Protein AF-A0A6L8E454-F1 (afdb_monomer_lite)

Secondary structure (DSSP, 8-state):
--EEEEEE-GGGS-STHHIIIIITSGGGT-EEEEETT-BTTEEEEEETTTTEEEEEETTEEEEEE-SSHHHHHHHHHHHHHHHHHHS-EEEEE-SSHHHHHHHHHHT-GGGB-GGGGSPPTT--------------PPPPPPPPPP-

Foldseek 3Di:
DKDKDKDQQAPVQQFCVCLPVHCQDLVVQKWWFDAQPDDRQWTWIARLVQLWIWIGHRRMIMIMGDPALVVSLVVLVVVQVVRVVPGGGQATGRVDPVSQVSCVVSVNNVRHHPCVPPDPPPPDDDPPPPPDDDDDDDDDDDDDDDD

Radius of gyration: 24.17 Å; chains: 1; bounding box: 68×52×68 Å

pLDDT: mean 84.99, std 19.77, range [36.75, 98.69]

Structure (mmCIF, N/CA/C/O backbone):
data_AF-A0A6L8E454-F1
#
_entry.id   AF-A0A6L8E454-F1
#
loop_
_atom_site.group_PDB
_atom_site.id
_atom_site.type_symbol
_atom_site.label_atom_id
_atom_site.label_alt_id
_atom_site.label_comp_id
_atom_site.label_asym_id
_atom_site.label_entity_id
_atom_site.label_seq_id
_atom_site.pdbx_PDB_ins_code
_atom_site.Cartn_x
_atom_site.Cartn_y
_atom_site.Cartn_z
_atom_site.occupancy
_atom_site.B_iso_or_equiv
_atom_site.auth_seq_id
_atom_site.auth_comp_id
_atom_site.auth_asym_id
_atom_site.auth_atom_id
_atom_site.pdbx_PDB_model_num
ATOM 1 N N . MET A 1 1 ? -8.357 -11.745 11.560 1.00 85.12 1 MET A N 1
ATOM 2 C CA . MET A 1 1 ? -7.469 -12.857 11.154 1.00 85.12 1 MET A CA 1
ATOM 3 C C . MET A 1 1 ? -6.822 -12.437 9.856 1.00 85.12 1 MET A C 1
ATOM 5 O O . MET A 1 1 ? -7.516 -12.256 8.870 1.00 85.12 1 MET A O 1
ATOM 9 N N . ILE A 1 2 ? -5.500 -12.302 9.840 1.00 92.56 2 ILE A N 1
ATOM 10 C CA . ILE A 1 2 ? -4.782 -11.963 8.611 1.00 92.56 2 ILE A CA 1
ATOM 11 C C . ILE A 1 2 ? -4.654 -13.213 7.739 1.00 92.56 2 ILE A C 1
ATOM 13 O O . ILE A 1 2 ? -4.217 -14.267 8.213 1.00 92.56 2 ILE A O 1
ATOM 17 N N . LYS A 1 3 ? -5.017 -13.092 6.462 1.00 96.94 3 LYS A N 1
ATOM 18 C CA . LYS A 1 3 ? -4.839 -14.141 5.457 1.00 96.94 3 LYS A CA 1
ATOM 19 C C . LYS A 1 3 ? -3.782 -13.713 4.450 1.00 96.94 3 LYS A C 1
ATOM 21 O O . LYS A 1 3 ? -3.866 -12.634 3.876 1.00 96.94 3 LYS A O 1
ATOM 26 N N . THR A 1 4 ? -2.831 -14.603 4.181 1.00 97.56 4 THR A N 1
ATOM 27 C CA . THR A 1 4 ? -1.773 -14.369 3.194 1.00 97.56 4 THR A CA 1
ATOM 28 C C . THR A 1 4 ? -1.847 -15.412 2.094 1.00 97.56 4 THR A C 1
ATOM 30 O O . THR A 1 4 ? -1.799 -16.614 2.356 1.00 97.56 4 THR A O 1
ATOM 33 N N . THR A 1 5 ? -1.922 -14.949 0.852 1.00 97.31 5 THR A N 1
ATOM 34 C CA . THR A 1 5 ? -1.871 -15.785 -0.347 1.00 97.31 5 THR A CA 1
ATOM 35 C C . THR A 1 5 ? -0.608 -15.449 -1.123 1.00 97.31 5 THR A C 1
ATOM 37 O O . THR A 1 5 ? -0.353 -14.283 -1.412 1.00 97.31 5 THR A O 1
ATOM 40 N N . ARG A 1 6 ? 0.183 -16.462 -1.484 1.00 95.69 6 ARG A N 1
ATOM 41 C CA . ARG A 1 6 ? 1.389 -16.292 -2.299 1.00 95.69 6 ARG A CA 1
ATOM 42 C C . ARG A 1 6 ? 1.314 -17.161 -3.540 1.00 95.69 6 ARG A C 1
ATOM 44 O O . ARG A 1 6 ? 0.992 -18.342 -3.455 1.00 95.69 6 ARG A O 1
ATOM 51 N N . GLU A 1 7 ? 1.652 -16.574 -4.675 1.00 93.38 7 GLU A N 1
ATOM 52 C CA . GLU A 1 7 ? 1.610 -17.226 -5.975 1.00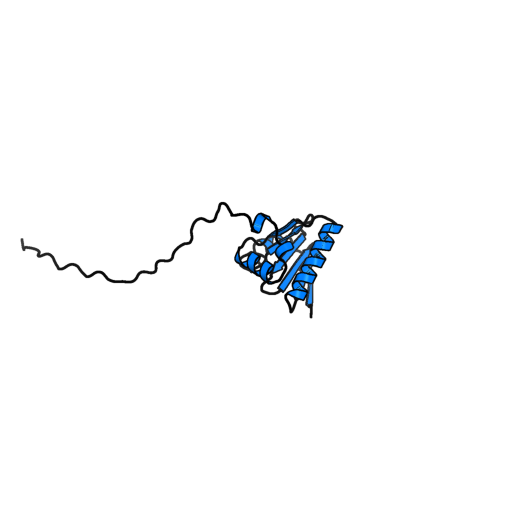 93.38 7 GLU A CA 1
ATOM 53 C C . GLU A 1 7 ? 2.839 -16.830 -6.794 1.00 93.38 7 GLU A C 1
ATOM 55 O O . GLU A 1 7 ? 3.223 -15.661 -6.831 1.00 93.38 7 GLU A O 1
ATOM 60 N N . PHE A 1 8 ? 3.455 -17.799 -7.469 1.00 90.00 8 PHE A N 1
ATOM 61 C CA . PHE A 1 8 ? 4.434 -17.512 -8.511 1.00 90.00 8 PHE A CA 1
ATOM 62 C C . PHE A 1 8 ? 3.705 -17.449 -9.851 1.00 90.00 8 PHE A C 1
ATOM 64 O O . PHE A 1 8 ? 3.233 -18.464 -10.360 1.00 90.00 8 PHE A O 1
ATOM 71 N N . ILE A 1 9 ? 3.601 -16.247 -10.405 1.00 84.69 9 ILE A N 1
ATOM 72 C CA . ILE A 1 9 ? 2.900 -15.980 -11.666 1.00 84.69 9 ILE A CA 1
ATOM 73 C C . ILE A 1 9 ? 3.845 -16.053 -12.878 1.00 84.69 9 ILE A C 1
ATOM 75 O O . ILE A 1 9 ? 3.387 -16.078 -14.024 1.00 84.69 9 ILE A O 1
ATOM 79 N N . GLY A 1 10 ? 5.156 -16.167 -12.627 1.00 70.69 10 GLY A N 1
ATOM 80 C CA . GLY A 1 10 ? 6.196 -16.315 -13.643 1.00 70.69 10 GLY A CA 1
ATOM 81 C C . GLY A 1 10 ? 6.258 -15.130 -14.608 1.00 70.69 10 GLY A C 1
ATOM 82 O O . GLY A 1 10 ? 5.705 -14.066 -14.352 1.00 70.69 10 GLY A O 1
ATOM 83 N N . HIS A 1 11 ? 6.883 -15.330 -15.769 1.00 61.28 11 HIS A N 1
ATOM 84 C CA . HIS A 1 11 ? 7.049 -14.293 -16.801 1.00 61.28 11 HIS A CA 1
ATOM 85 C C . HIS A 1 11 ? 5.738 -13.807 -17.457 1.00 61.28 11 HIS A C 1
ATOM 87 O O . HIS A 1 11 ? 5.791 -13.035 -18.407 1.00 61.28 11 HIS A O 1
ATOM 93 N N . LYS A 1 12 ? 4.556 -14.265 -17.010 1.00 60.78 12 LYS A N 1
ATOM 94 C CA . LYS A 1 12 ? 3.265 -13.768 -17.525 1.00 60.78 12 LYS A CA 1
ATOM 95 C C . LYS A 1 12 ? 3.008 -12.314 -17.132 1.00 60.78 12 LYS A C 1
ATOM 97 O O . LYS A 1 12 ? 2.256 -11.629 -17.814 1.00 60.78 12 LYS A O 1
ATOM 102 N N . VAL A 1 13 ? 3.624 -11.878 -16.038 1.00 63.53 13 VAL A N 1
ATOM 103 C CA . VAL A 1 13 ? 3.694 -10.488 -15.607 1.00 63.53 13 VAL A CA 1
ATOM 104 C C . VAL A 1 13 ? 5.158 -10.256 -15.269 1.00 63.53 13 VAL A C 1
ATOM 106 O O . VAL A 1 13 ? 5.601 -10.592 -14.178 1.00 63.53 13 VAL A O 1
ATOM 109 N N . ASP A 1 14 ? 5.937 -9.810 -16.250 1.00 71.56 14 ASP A N 1
ATOM 110 C CA . ASP A 1 14 ? 7.377 -9.569 -16.105 1.00 71.56 14 ASP A CA 1
ATOM 111 C C . ASP A 1 14 ? 7.681 -8.238 -15.404 1.00 71.56 14 ASP A C 1
ATOM 113 O O . ASP A 1 14 ? 8.824 -7.976 -15.028 1.00 71.56 14 ASP A O 1
ATOM 117 N N . ASN A 1 15 ? 6.654 -7.409 -15.201 1.00 87.81 15 ASN A N 1
ATOM 118 C CA . ASN A 1 15 ? 6.818 -6.041 -14.759 1.00 87.81 15 ASN A CA 1
ATOM 119 C C . ASN A 1 15 ? 5.681 -5.566 -13.837 1.00 87.81 15 ASN A C 1
ATOM 121 O O . ASN A 1 15 ? 4.500 -5.783 -14.128 1.00 87.81 15 ASN A O 1
ATOM 125 N N . ARG A 1 16 ? 6.038 -4.836 -12.769 1.00 92.00 16 ARG A N 1
ATOM 126 C CA . ARG A 1 16 ? 5.108 -4.135 -11.866 1.00 92.00 16 ARG A CA 1
ATOM 127 C C . ARG A 1 16 ? 4.097 -3.254 -12.601 1.00 92.00 16 ARG A C 1
ATOM 129 O O . ARG A 1 16 ? 2.987 -3.092 -12.113 1.00 92.00 16 ARG A O 1
ATOM 136 N N . TYR A 1 17 ? 4.430 -2.742 -13.789 1.00 91.19 17 TYR A N 1
ATOM 137 C CA . TYR A 1 17 ? 3.560 -1.834 -14.540 1.00 91.19 17 TYR A CA 1
ATOM 138 C C . TYR A 1 17 ? 2.220 -2.461 -14.942 1.00 91.19 17 TYR A C 1
ATOM 140 O O . TYR A 1 17 ? 1.240 -1.744 -15.125 1.00 91.19 17 TYR A O 1
ATOM 148 N N . ALA A 1 18 ? 2.129 -3.793 -15.018 1.00 90.00 18 ALA A N 1
ATOM 149 C CA . ALA A 1 18 ? 0.843 -4.467 -15.197 1.00 90.00 18 ALA A CA 1
ATOM 150 C C . ALA A 1 18 ? -0.113 -4.263 -14.003 1.00 90.00 18 ALA A C 1
ATOM 152 O O . ALA A 1 18 ? -1.331 -4.342 -14.166 1.00 90.00 18 ALA A O 1
ATOM 153 N N . TYR A 1 19 ? 0.430 -4.010 -12.810 1.00 91.75 19 TYR A N 1
ATOM 154 C CA . TYR A 1 19 ? -0.329 -3.651 -11.617 1.00 91.75 19 TYR A CA 1
ATOM 155 C C . TYR A 1 19 ? -0.612 -2.153 -11.590 1.00 91.75 19 TYR A C 1
ATOM 157 O O . TYR A 1 19 ? -1.783 -1.796 -11.495 1.00 91.75 19 TYR A O 1
ATOM 165 N N . ASP A 1 20 ? 0.412 -1.306 -11.750 1.00 90.25 20 ASP A N 1
ATOM 166 C CA . ASP A 1 20 ? 0.266 0.161 -11.705 1.00 90.25 20 ASP A CA 1
ATOM 167 C C . ASP A 1 20 ? -0.822 0.662 -12.673 1.00 90.25 20 ASP A C 1
ATOM 169 O O . ASP A 1 20 ? -1.682 1.463 -12.310 1.00 90.25 20 ASP A O 1
ATOM 173 N N . PHE A 1 21 ? -0.825 0.142 -13.906 1.00 88.75 21 PHE A N 1
ATOM 174 C CA . PHE A 1 21 ? -1.771 0.536 -14.957 1.00 88.75 21 PHE A CA 1
ATOM 175 C C . PHE A 1 21 ? -2.964 -0.419 -15.101 1.00 88.75 21 PHE A C 1
ATOM 177 O O . PHE A 1 21 ? -3.729 -0.318 -16.060 1.00 88.75 21 PHE A O 1
ATOM 184 N N . GLY A 1 22 ? -3.113 -1.364 -14.171 1.00 89.50 22 GLY A N 1
ATOM 185 C CA . GLY A 1 22 ? -4.143 -2.395 -14.195 1.00 89.50 22 GLY A CA 1
ATOM 186 C C . GLY A 1 22 ? -4.824 -2.538 -12.841 1.00 89.50 22 GLY A C 1
ATOM 187 O O . GLY A 1 22 ? -5.530 -1.632 -12.392 1.00 89.50 22 GLY A O 1
ATOM 188 N N . LEU A 1 23 ? -4.629 -3.703 -12.210 1.00 88.56 23 LEU A N 1
ATOM 189 C CA . LEU A 1 23 ? -5.296 -4.084 -10.958 1.00 88.56 23 LEU A CA 1
ATOM 190 C C . LEU A 1 23 ? -5.089 -3.051 -9.846 1.00 88.56 23 LEU A C 1
ATOM 192 O O . LEU A 1 23 ? -6.046 -2.714 -9.159 1.00 88.56 23 LEU A O 1
ATOM 196 N N . CYS A 1 24 ? -3.859 -2.560 -9.689 1.00 92.81 24 CYS A N 1
ATOM 197 C CA . CYS A 1 24 ? -3.459 -1.662 -8.612 1.00 92.81 24 CYS A CA 1
ATOM 198 C C . CYS A 1 24 ? -3.478 -0.186 -9.033 1.00 92.81 24 CYS A C 1
ATOM 200 O O . CYS A 1 24 ? -2.625 0.595 -8.619 1.00 92.81 24 CYS A O 1
ATOM 202 N N . SER A 1 25 ? -4.458 0.194 -9.850 1.00 91.44 25 SER A N 1
ATOM 203 C CA . SER A 1 25 ? -4.700 1.588 -10.214 1.00 91.44 25 SER A CA 1
ATOM 204 C C . SER A 1 25 ? -5.675 2.264 -9.245 1.00 91.44 25 SER A C 1
ATOM 206 O O . SER A 1 25 ? -6.418 1.605 -8.509 1.00 91.44 25 SER A O 1
ATOM 208 N N . SER A 1 26 ? -5.746 3.595 -9.301 1.00 86.50 26 SER A N 1
ATOM 209 C CA . SER A 1 26 ? -6.708 4.377 -8.515 1.00 86.50 26 SER A CA 1
ATOM 210 C C . SER A 1 26 ? -8.172 4.058 -8.851 1.00 86.50 26 SER A C 1
ATOM 212 O O . SER A 1 26 ? -9.040 4.234 -8.001 1.00 86.50 26 SER A O 1
ATOM 214 N N . GLN A 1 27 ? -8.465 3.535 -10.050 1.00 89.50 27 GLN A N 1
ATOM 215 C CA . GLN A 1 27 ? -9.803 3.033 -10.400 1.00 89.50 27 GLN A CA 1
ATOM 216 C C . GLN A 1 27 ? -10.176 1.767 -9.620 1.00 89.50 27 GLN A C 1
ATOM 218 O O . GLN A 1 27 ? -11.357 1.507 -9.406 1.00 89.50 27 GLN A O 1
ATOM 223 N N . GLY A 1 28 ? -9.176 0.985 -9.208 1.00 91.81 28 GLY A N 1
ATOM 224 C CA . GLY A 1 28 ? -9.335 -0.187 -8.353 1.00 91.81 28 GLY A CA 1
ATOM 225 C C . GLY A 1 28 ? -9.197 0.121 -6.863 1.00 91.81 28 GLY A C 1
ATOM 226 O O . GLY A 1 28 ? -9.077 -0.816 -6.080 1.00 91.81 28 GLY A O 1
ATOM 227 N N . ASP A 1 29 ? -9.181 1.397 -6.467 1.00 95.94 29 ASP A N 1
ATOM 228 C CA . ASP A 1 29 ? -8.998 1.842 -5.081 1.00 95.94 29 ASP A CA 1
ATOM 229 C C . ASP A 1 29 ? -7.644 1.469 -4.448 1.00 95.94 29 ASP A C 1
ATOM 231 O O . ASP A 1 29 ? -7.505 1.420 -3.223 1.00 95.94 29 ASP A O 1
ATOM 235 N N . TRP A 1 30 ? -6.627 1.241 -5.279 1.00 97.81 30 TRP A N 1
ATOM 236 C CA . TRP A 1 30 ? -5.265 0.971 -4.828 1.00 97.81 30 TRP A CA 1
ATOM 237 C C . TRP A 1 30 ? -4.416 2.239 -4.814 1.00 97.81 30 TRP A C 1
ATOM 239 O O . TRP A 1 30 ? -4.533 3.105 -5.682 1.00 97.81 30 TRP A O 1
ATOM 249 N N . ALA A 1 31 ? -3.528 2.298 -3.830 1.00 97.69 31 ALA A N 1
ATOM 250 C CA . ALA A 1 31 ? -2.473 3.286 -3.699 1.00 97.69 31 ALA A CA 1
ATOM 251 C C . ALA A 1 31 ? -1.115 2.589 -3.731 1.00 97.69 31 ALA A C 1
ATOM 253 O O . ALA A 1 31 ? -0.965 1.506 -3.159 1.00 97.69 31 ALA A O 1
ATOM 254 N N . GLN A 1 32 ? -0.125 3.206 -4.364 1.00 97.44 32 GLN A N 1
ATOM 255 C CA . GLN A 1 32 ? 1.243 2.699 -4.348 1.00 97.44 32 GLN A CA 1
ATOM 256 C C . GLN A 1 32 ? 1.896 3.013 -3.004 1.00 97.44 32 GLN A C 1
ATOM 258 O O . GLN A 1 32 ? 1.781 4.120 -2.488 1.00 97.44 32 GLN A O 1
ATOM 263 N N . MET A 1 33 ? 2.598 2.039 -2.436 1.00 98.06 33 MET A N 1
ATOM 264 C CA . MET A 1 33 ? 3.511 2.272 -1.321 1.00 98.06 33 MET A CA 1
ATOM 265 C C . MET A 1 33 ? 4.886 2.552 -1.925 1.00 98.06 33 MET A C 1
ATOM 267 O O . MET A 1 33 ? 5.552 1.621 -2.371 1.00 98.06 33 MET A O 1
ATOM 271 N N . ASP A 1 34 ? 5.262 3.826 -2.015 1.00 96.19 34 ASP A N 1
ATOM 272 C CA . ASP A 1 34 ? 6.479 4.267 -2.698 1.00 96.19 34 ASP A CA 1
ATOM 273 C C . ASP A 1 34 ? 7.704 4.058 -1.800 1.00 96.19 34 ASP A C 1
ATOM 275 O O . ASP A 1 34 ? 7.765 4.526 -0.652 1.00 96.19 34 ASP A O 1
ATOM 279 N N . THR A 1 35 ? 8.685 3.331 -2.335 1.00 96.44 35 THR A N 1
ATOM 280 C CA . THR A 1 35 ? 9.902 2.935 -1.629 1.00 96.44 35 THR A CA 1
ATOM 281 C C . THR A 1 35 ? 11.169 3.219 -2.438 1.00 96.44 35 THR A C 1
ATOM 283 O O . THR A 1 35 ? 11.138 3.596 -3.614 1.00 96.44 35 THR A O 1
ATOM 286 N N . GLY A 1 36 ? 12.329 3.012 -1.816 1.00 95.69 36 GLY A N 1
ATOM 287 C CA . GLY A 1 36 ? 13.629 3.054 -2.489 1.00 95.69 36 GLY A CA 1
ATOM 288 C C . GLY A 1 36 ? 13.887 1.881 -3.448 1.00 95.69 36 GLY A C 1
ATOM 289 O O . GLY A 1 36 ? 14.850 1.928 -4.210 1.00 95.69 36 GLY A O 1
ATOM 290 N N . GLN A 1 37 ? 13.058 0.831 -3.422 1.00 93.38 37 GLN A N 1
ATOM 291 C CA . GLN A 1 37 ? 13.200 -0.374 -4.260 1.00 93.38 37 GLN A CA 1
ATOM 292 C C . GLN A 1 37 ? 12.294 -0.367 -5.492 1.00 93.38 37 GLN A C 1
ATOM 294 O O . GLN A 1 37 ? 12.306 -1.314 -6.278 1.00 93.38 37 GLN A O 1
ATOM 299 N N . ASP A 1 38 ? 11.508 0.690 -5.667 1.00 90.25 38 ASP A N 1
ATOM 300 C CA . ASP A 1 38 ? 10.578 0.851 -6.771 1.00 90.25 38 ASP A CA 1
ATOM 301 C C . ASP A 1 38 ? 11.272 0.704 -8.130 1.00 90.25 38 ASP A C 1
ATOM 303 O O . ASP A 1 38 ? 11.995 1.581 -8.604 1.00 90.25 38 ASP A O 1
ATOM 307 N N . ALA A 1 39 ? 11.027 -0.433 -8.779 1.00 92.50 39 ALA A N 1
ATOM 308 C CA . ALA A 1 39 ? 11.662 -0.808 -10.034 1.00 92.50 39 ALA A CA 1
ATOM 309 C C . ALA A 1 39 ? 10.744 -1.723 -10.842 1.00 92.50 39 ALA A C 1
ATOM 311 O O . ALA A 1 39 ? 9.791 -2.279 -10.312 1.00 92.50 39 ALA A O 1
ATOM 312 N N . SER A 1 40 ? 11.035 -1.947 -12.126 1.00 92.94 40 SER A N 1
ATOM 313 C CA . SER A 1 40 ? 10.201 -2.815 -12.977 1.00 92.94 40 SER A CA 1
ATOM 314 C C . SER A 1 40 ? 9.930 -4.201 -12.363 1.00 92.94 40 SER A C 1
ATOM 316 O O . SER A 1 40 ? 8.877 -4.788 -12.584 1.00 92.94 40 SER A O 1
ATOM 318 N N . TRP A 1 41 ? 10.855 -4.717 -11.558 1.00 91.88 41 TRP A N 1
ATOM 319 C CA . TRP A 1 41 ? 10.785 -6.035 -10.930 1.00 91.88 41 TRP A CA 1
ATOM 320 C C . TRP A 1 41 ? 10.187 -6.040 -9.512 1.00 91.88 41 TRP A C 1
ATOM 322 O O . TRP A 1 41 ? 9.986 -7.126 -8.971 1.00 91.88 41 TRP A O 1
ATOM 332 N N . PHE A 1 42 ? 9.866 -4.884 -8.920 1.00 94.94 42 PHE A N 1
ATOM 333 C CA . PHE A 1 42 ? 9.326 -4.790 -7.560 1.00 94.94 42 PHE A CA 1
ATOM 334 C C . PHE A 1 42 ? 8.336 -3.640 -7.390 1.00 94.94 42 PHE A C 1
ATOM 336 O O . PHE A 1 42 ? 8.623 -2.499 -7.747 1.00 94.94 42 PHE A O 1
ATOM 343 N N . GLY A 1 43 ? 7.189 -3.933 -6.782 1.00 95.75 43 GLY A N 1
ATOM 344 C CA . GLY A 1 43 ? 6.219 -2.916 -6.395 1.00 95.75 43 GLY A CA 1
ATOM 345 C C . GLY A 1 43 ? 5.322 -3.387 -5.260 1.00 95.75 43 GLY A C 1
ATOM 346 O O . GLY A 1 43 ? 5.133 -4.591 -5.046 1.00 95.75 43 GLY A O 1
ATOM 347 N N . GLN A 1 44 ? 4.776 -2.426 -4.523 1.00 97.69 44 GLN A N 1
ATOM 348 C CA . GLN A 1 44 ? 3.840 -2.690 -3.445 1.00 97.69 44 GLN A CA 1
ATOM 349 C C . GLN A 1 44 ? 2.691 -1.688 -3.460 1.00 97.69 44 GLN A C 1
ATOM 351 O O . GLN A 1 44 ? 2.881 -0.504 -3.728 1.00 97.69 44 GLN A O 1
ATOM 356 N N . TRP A 1 45 ? 1.495 -2.172 -3.146 1.00 98.50 45 TRP A N 1
ATOM 357 C CA . TRP A 1 45 ? 0.274 -1.379 -3.168 1.00 98.50 45 TRP A CA 1
ATOM 358 C C . TRP A 1 45 ? -0.621 -1.755 -1.998 1.00 98.50 45 TRP A C 1
ATOM 360 O O . TRP A 1 45 ? -0.596 -2.888 -1.514 1.00 98.50 45 TRP A O 1
ATOM 370 N N . ALA A 1 46 ? -1.450 -0.812 -1.579 1.00 98.56 46 ALA A N 1
ATOM 371 C CA . ALA A 1 46 ? -2.418 -0.997 -0.517 1.00 98.56 46 ALA A CA 1
ATOM 372 C C . ALA A 1 46 ? -3.798 -0.501 -0.960 1.00 98.56 46 ALA A C 1
ATOM 374 O O . ALA A 1 46 ? -3.928 0.580 -1.533 1.00 98.56 46 ALA A O 1
ATOM 375 N N . ASN A 1 47 ? -4.831 -1.289 -0.674 1.00 98.44 47 ASN A N 1
ATOM 376 C CA . ASN A 1 47 ? -6.228 -0.932 -0.878 1.00 98.44 47 ASN A CA 1
ATOM 377 C C . ASN A 1 47 ? -6.897 -0.764 0.494 1.00 98.44 47 ASN A C 1
ATOM 379 O O . ASN A 1 47 ? -7.110 -1.758 1.196 1.00 98.44 47 ASN A O 1
ATOM 383 N N . PRO A 1 48 ? -7.243 0.467 0.906 1.00 98.31 48 PRO A N 1
ATOM 384 C CA . PRO A 1 48 ? -7.772 0.715 2.241 1.00 98.31 48 PRO A CA 1
ATOM 385 C C . PRO A 1 48 ? -9.281 0.425 2.349 1.00 98.31 48 PRO A C 1
ATOM 387 O O . PRO A 1 48 ? -9.821 0.376 3.454 1.00 98.31 48 PRO A O 1
ATOM 390 N N . PHE A 1 49 ? -9.986 0.220 1.231 1.00 98.12 49 PHE A N 1
ATOM 391 C CA . PHE A 1 49 ? -11.401 -0.166 1.232 1.00 98.12 49 PHE A CA 1
ATOM 392 C C . PHE A 1 49 ? -11.555 -1.657 1.517 1.00 98.12 49 PHE A C 1
ATOM 394 O O . PHE A 1 49 ? -12.307 -2.029 2.417 1.00 98.12 49 PHE A O 1
ATOM 401 N N . GLU A 1 50 ? -10.760 -2.475 0.830 1.00 98.06 50 GLU A N 1
ATOM 402 C CA . GLU A 1 50 ? -10.745 -3.932 0.986 1.00 98.06 50 GLU A CA 1
ATOM 403 C C . GLU A 1 50 ? -9.772 -4.411 2.077 1.00 98.06 50 GLU A C 1
ATOM 405 O O . GLU A 1 50 ? -9.766 -5.590 2.418 1.00 98.06 50 GLU A O 1
ATOM 410 N N . ARG A 1 51 ? -8.959 -3.506 2.649 1.00 98.50 51 ARG A N 1
ATOM 411 C CA . ARG A 1 51 ? -7.897 -3.808 3.630 1.00 98.50 51 ARG A CA 1
ATOM 412 C C . ARG A 1 51 ? -6.912 -4.855 3.114 1.00 98.50 51 ARG A C 1
ATOM 414 O O . ARG A 1 51 ? -6.577 -5.828 3.794 1.00 98.50 51 ARG A O 1
ATOM 421 N N . GLN A 1 52 ? -6.458 -4.637 1.887 1.00 98.69 52 GLN A N 1
ATOM 422 C CA . GLN A 1 52 ? -5.547 -5.536 1.197 1.00 98.69 52 GLN A CA 1
ATOM 423 C C . GLN A 1 52 ? -4.199 -4.872 0.946 1.00 98.69 52 GLN A C 1
ATOM 425 O O . GLN A 1 52 ? -4.127 -3.677 0.665 1.00 98.69 52 GLN A O 1
ATOM 430 N N . ILE A 1 53 ? -3.131 -5.662 1.012 1.00 98.69 53 ILE A N 1
ATOM 431 C CA . ILE A 1 53 ? -1.775 -5.243 0.660 1.00 98.69 53 ILE A CA 1
ATOM 432 C C . ILE A 1 53 ? -1.230 -6.234 -0.359 1.00 98.69 53 ILE A C 1
ATOM 434 O O . ILE A 1 53 ? -1.216 -7.443 -0.123 1.00 98.69 53 ILE A O 1
ATOM 438 N N . LEU A 1 54 ? -0.782 -5.724 -1.500 1.00 98.19 54 LEU A N 1
ATOM 439 C CA . LEU A 1 54 ? -0.214 -6.517 -2.577 1.00 98.19 54 LEU A CA 1
ATOM 440 C C . LEU A 1 54 ? 1.266 -6.184 -2.719 1.00 98.19 54 LEU A C 1
ATOM 442 O O . LEU A 1 54 ? 1.638 -5.021 -2.820 1.00 98.19 54 LEU A O 1
ATOM 446 N N . CYS A 1 55 ? 2.101 -7.215 -2.775 1.00 97.25 55 CYS A N 1
ATOM 447 C CA . CYS A 1 55 ? 3.513 -7.114 -3.117 1.00 97.25 55 CYS A CA 1
ATOM 448 C C . CYS A 1 55 ? 3.784 -7.955 -4.364 1.00 97.25 55 CYS A C 1
ATOM 450 O O . CYS A 1 55 ? 3.395 -9.126 -4.435 1.00 97.25 55 CYS A O 1
ATOM 452 N N . TYR A 1 56 ? 4.464 -7.356 -5.333 1.00 95.50 56 TYR A N 1
ATOM 453 C CA . TYR A 1 56 ? 5.048 -8.035 -6.477 1.00 95.50 56 TYR A CA 1
ATOM 454 C C . TYR A 1 56 ? 6.571 -7.965 -6.374 1.00 95.50 56 TYR A C 1
ATOM 456 O O . TYR A 1 56 ? 7.124 -6.886 -6.171 1.00 95.50 56 TYR A O 1
ATOM 464 N N . ALA A 1 57 ? 7.239 -9.104 -6.541 1.00 94.31 57 ALA A N 1
ATOM 465 C CA . ALA A 1 57 ? 8.692 -9.203 -6.577 1.00 94.31 57 ALA A CA 1
ATOM 466 C C . ALA A 1 57 ? 9.105 -10.313 -7.551 1.00 94.31 57 ALA A C 1
ATOM 468 O O . ALA A 1 57 ? 8.799 -11.482 -7.315 1.00 94.31 57 ALA A O 1
ATOM 469 N N . GLU A 1 58 ? 9.774 -9.950 -8.646 1.00 92.00 58 GLU A N 1
ATOM 470 C CA . GLU A 1 58 ? 10.414 -10.877 -9.595 1.00 92.00 58 GLU A CA 1
ATOM 471 C C . GLU A 1 58 ? 9.512 -12.048 -10.047 1.00 92.00 58 GLU A C 1
ATOM 473 O O . GLU A 1 58 ? 9.895 -13.219 -10.025 1.00 92.00 58 GLU A O 1
ATOM 478 N N . GLY A 1 59 ? 8.268 -11.756 -10.441 1.00 91.00 59 GLY A N 1
ATOM 479 C CA . GLY A 1 59 ? 7.320 -12.782 -10.894 1.00 91.00 59 GLY A CA 1
ATOM 480 C C . GLY A 1 59 ? 6.595 -13.531 -9.769 1.00 91.00 59 GLY A C 1
ATOM 481 O O . GLY A 1 59 ? 5.790 -14.423 -10.049 1.00 91.00 59 GLY A O 1
ATOM 482 N N . ALA A 1 60 ? 6.833 -13.182 -8.503 1.00 92.88 60 ALA A N 1
ATOM 483 C CA . ALA A 1 60 ? 6.036 -13.627 -7.366 1.00 92.88 60 ALA A CA 1
ATOM 484 C C . ALA A 1 60 ? 5.071 -12.527 -6.913 1.00 92.88 60 ALA A C 1
ATOM 486 O O . ALA A 1 60 ? 5.432 -11.355 -6.833 1.00 92.88 60 ALA A O 1
ATOM 487 N N . ARG A 1 61 ? 3.847 -12.926 -6.565 1.00 93.75 61 ARG A N 1
ATOM 488 C CA . ARG A 1 61 ? 2.830 -12.066 -5.964 1.00 93.75 61 ARG A CA 1
ATOM 489 C C . ARG A 1 61 ? 2.483 -12.574 -4.573 1.00 93.75 61 ARG A C 1
ATOM 491 O O . ARG A 1 61 ? 2.224 -13.764 -4.391 1.00 93.75 61 ARG A O 1
ATOM 498 N N . THR A 1 62 ? 2.413 -11.659 -3.618 1.00 97.00 62 THR A N 1
ATOM 499 C CA . THR A 1 62 ? 1.854 -11.898 -2.287 1.00 97.00 62 THR A CA 1
ATOM 500 C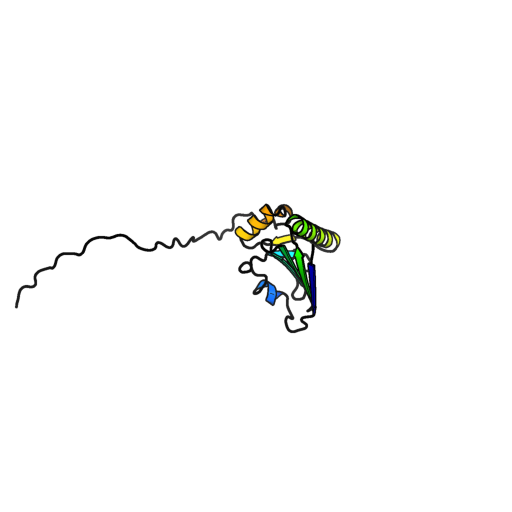 C . THR A 1 62 ? 0.691 -10.940 -2.071 1.00 97.00 62 THR A C 1
ATOM 502 O O . THR A 1 62 ? 0.851 -9.740 -2.269 1.00 97.00 62 THR A O 1
ATOM 505 N N . LEU A 1 63 ? -0.467 -11.468 -1.687 1.00 98.19 63 LEU A N 1
ATOM 506 C CA . LEU A 1 63 ? -1.637 -10.700 -1.275 1.00 98.19 63 LEU A CA 1
ATOM 507 C C . LEU A 1 63 ? -1.901 -10.984 0.201 1.00 98.19 63 LEU A C 1
ATOM 509 O O . LEU A 1 63 ? -2.053 -12.143 0.593 1.00 98.19 63 LEU A O 1
ATOM 513 N N . LEU A 1 64 ? -1.953 -9.926 0.992 1.00 98.44 64 LEU A N 1
ATOM 514 C CA . LEU A 1 64 ? -2.332 -9.945 2.393 1.00 98.44 64 LEU A CA 1
ATOM 515 C C . LEU A 1 64 ? -3.716 -9.308 2.523 1.00 98.44 64 LEU A C 1
ATOM 517 O O . LEU A 1 64 ? -3.960 -8.250 1.949 1.00 98.44 64 LEU A O 1
ATOM 521 N N . GLU A 1 65 ? -4.609 -9.961 3.257 1.00 98.62 65 GLU A N 1
ATOM 522 C CA . GLU A 1 65 ? -5.987 -9.530 3.495 1.00 98.62 65 GLU A CA 1
ATOM 523 C C . GLU A 1 65 ? -6.219 -9.421 5.011 1.00 98.62 65 GLU A C 1
ATOM 525 O O . GLU A 1 65 ? -5.942 -10.376 5.747 1.00 98.62 65 GLU A O 1
ATOM 530 N N . CYS A 1 66 ? -6.715 -8.270 5.471 1.00 98.31 66 CYS A N 1
ATOM 531 C CA . CYS A 1 66 ? -7.011 -7.998 6.880 1.00 98.31 66 CYS A CA 1
ATOM 532 C C . CYS A 1 66 ? -8.520 -7.873 7.133 1.00 98.31 66 CYS A C 1
ATOM 534 O O . CYS A 1 66 ? -9.261 -7.283 6.342 1.00 98.31 66 CYS A O 1
ATOM 536 N N . ASP A 1 67 ? -8.981 -8.328 8.299 1.00 97.81 67 ASP A N 1
ATOM 537 C CA . ASP A 1 67 ? -10.402 -8.246 8.655 1.00 97.81 67 ASP A CA 1
ATOM 538 C C . ASP A 1 67 ? -10.771 -6.864 9.204 1.00 97.81 67 ASP A C 1
ATOM 540 O O . ASP A 1 67 ? -11.920 -6.431 9.093 1.00 97.81 67 ASP A O 1
ATOM 544 N N . THR A 1 68 ? -9.803 -6.156 9.793 1.00 98.44 68 THR A N 1
ATOM 545 C CA . THR A 1 68 ? -10.028 -4.875 10.476 1.00 98.44 68 THR A CA 1
ATOM 546 C C . THR A 1 68 ? -9.038 -3.798 10.057 1.00 98.44 68 THR A C 1
ATOM 548 O O . THR A 1 68 ? -7.913 -4.088 9.649 1.00 98.44 68 THR A O 1
ATOM 551 N N . ASP A 1 69 ? -9.446 -2.535 10.197 1.00 98.56 69 ASP A N 1
ATOM 552 C CA . ASP A 1 69 ? -8.571 -1.391 9.926 1.00 98.56 69 ASP A CA 1
ATOM 553 C C . ASP A 1 69 ? -7.333 -1.414 10.834 1.00 98.56 69 ASP A C 1
ATOM 555 O O . ASP A 1 69 ? -6.240 -1.126 10.369 1.00 98.56 69 ASP A O 1
ATOM 559 N N . ALA A 1 70 ? -7.464 -1.855 12.090 1.00 98.38 70 ALA A N 1
ATOM 560 C CA . ALA A 1 70 ? -6.331 -1.972 13.009 1.00 98.38 70 ALA A CA 1
ATOM 561 C C . ALA A 1 70 ? -5.279 -2.992 12.533 1.00 98.38 70 ALA A C 1
ATOM 563 O O . ALA A 1 70 ? -4.086 -2.699 12.560 1.00 98.38 70 ALA A O 1
ATOM 564 N N . GLU A 1 71 ? -5.706 -4.172 12.065 1.00 98.44 71 GLU A N 1
ATOM 565 C CA . GLU A 1 71 ? -4.798 -5.167 11.470 1.00 98.44 71 GLU A CA 1
ATOM 566 C C . GLU A 1 71 ? -4.139 -4.620 10.195 1.00 98.44 71 GLU A C 1
ATOM 568 O O . GLU A 1 71 ? -2.939 -4.782 9.997 1.00 98.44 71 GLU A O 1
ATOM 573 N N . PHE A 1 72 ? -4.912 -3.943 9.342 1.00 98.69 72 PHE A N 1
ATOM 574 C CA . PHE A 1 72 ? -4.409 -3.328 8.115 1.00 98.69 72 PHE A CA 1
ATOM 575 C C . PHE A 1 72 ? -3.348 -2.259 8.393 1.00 98.69 72 PHE A C 1
ATOM 577 O O . PHE A 1 72 ? -2.253 -2.336 7.843 1.00 98.69 72 PHE A O 1
ATOM 584 N N . VAL A 1 73 ? -3.630 -1.307 9.288 1.00 98.69 73 VAL A N 1
ATOM 585 C CA . VAL A 1 73 ? -2.677 -0.255 9.673 1.00 98.69 73 VAL A CA 1
ATOM 586 C C . VAL A 1 73 ? -1.426 -0.853 10.308 1.00 98.69 73 VAL A C 1
ATOM 588 O O . VAL A 1 73 ? -0.326 -0.455 9.942 1.00 98.69 73 VAL A O 1
ATOM 591 N N . SER A 1 74 ? -1.570 -1.863 11.171 1.00 98.56 74 SER A N 1
ATOM 592 C CA . SER A 1 74 ? -0.419 -2.548 11.769 1.00 98.56 74 SER A CA 1
ATOM 593 C C . SER A 1 74 ? 0.509 -3.169 10.718 1.00 98.56 74 SER A C 1
ATOM 595 O O . SER A 1 74 ? 1.727 -3.151 10.896 1.00 98.56 74 SER A O 1
ATOM 597 N N . GLU A 1 75 ? -0.031 -3.725 9.630 1.00 98.69 75 GLU A N 1
ATOM 598 C CA . GLU A 1 75 ? 0.794 -4.268 8.546 1.00 98.69 75 GLU A CA 1
ATOM 599 C C . GLU A 1 75 ? 1.431 -3.172 7.689 1.00 98.69 75 GLU A C 1
ATOM 601 O O . GLU A 1 75 ? 2.597 -3.307 7.315 1.00 98.69 75 GLU A O 1
ATOM 606 N N . LEU A 1 76 ? 0.724 -2.066 7.429 1.00 98.69 76 LEU A N 1
ATOM 607 C CA . LEU A 1 76 ? 1.316 -0.901 6.765 1.00 98.69 76 LEU A CA 1
ATOM 608 C C . LEU A 1 76 ? 2.484 -0.332 7.579 1.00 98.69 76 LEU A C 1
ATOM 610 O O . LEU A 1 76 ? 3.545 -0.073 7.016 1.00 98.69 76 LEU A O 1
ATOM 614 N N . ASP A 1 77 ? 2.324 -0.195 8.896 1.00 98.62 77 ASP A N 1
ATOM 615 C CA . ASP A 1 77 ? 3.381 0.270 9.797 1.00 98.62 77 ASP A CA 1
ATOM 616 C C . ASP A 1 77 ? 4.584 -0.671 9.788 1.00 98.62 77 ASP A C 1
ATOM 618 O O . ASP A 1 77 ? 5.726 -0.216 9.702 1.00 98.62 77 ASP A O 1
ATOM 622 N N . ARG A 1 78 ? 4.344 -1.989 9.827 1.00 98.62 78 ARG A N 1
ATOM 623 C CA . ARG A 1 78 ? 5.406 -3.000 9.757 1.00 98.62 78 ARG A CA 1
ATOM 624 C C . ARG A 1 78 ? 6.196 -2.895 8.451 1.00 98.62 78 ARG A C 1
ATOM 626 O O . ARG A 1 78 ? 7.423 -2.986 8.474 1.00 98.62 78 ARG A O 1
ATOM 633 N N . ILE A 1 79 ? 5.511 -2.712 7.323 1.00 98.31 79 ILE A N 1
ATOM 634 C CA . ILE A 1 79 ? 6.141 -2.553 6.004 1.00 98.31 79 ILE A CA 1
ATOM 635 C C . ILE A 1 79 ? 6.914 -1.234 5.940 1.00 98.31 79 ILE A C 1
ATOM 637 O O . ILE A 1 79 ? 8.087 -1.227 5.571 1.00 98.31 79 ILE A O 1
ATOM 641 N N . ALA A 1 80 ? 6.306 -0.129 6.368 1.00 98.56 80 ALA A N 1
ATOM 642 C CA . ALA A 1 80 ? 6.958 1.172 6.390 1.00 98.56 80 ALA A CA 1
ATOM 643 C C . ALA A 1 80 ? 8.204 1.173 7.290 1.00 98.56 80 ALA A C 1
ATOM 645 O O . ALA A 1 80 ? 9.234 1.722 6.910 1.00 98.56 80 ALA A O 1
ATOM 646 N N . ALA A 1 81 ? 8.147 0.536 8.464 1.00 98.56 81 ALA A N 1
ATOM 647 C CA . ALA A 1 81 ? 9.301 0.367 9.346 1.00 98.56 81 ALA A CA 1
ATOM 648 C C . ALA A 1 81 ? 10.429 -0.422 8.668 1.00 98.56 81 ALA A C 1
ATOM 650 O O . ALA A 1 81 ? 11.569 0.032 8.676 1.00 98.56 81 ALA A O 1
ATOM 651 N N . PHE A 1 82 ? 10.106 -1.539 8.008 1.00 98.25 82 PHE A N 1
ATOM 652 C CA . PHE A 1 82 ? 11.092 -2.326 7.267 1.00 98.25 82 PHE A CA 1
ATOM 653 C C . PHE A 1 82 ? 11.822 -1.488 6.207 1.00 98.25 82 PHE A C 1
ATOM 655 O O . PHE A 1 82 ? 13.051 -1.521 6.150 1.00 98.25 82 PHE A O 1
ATOM 662 N N . HIS A 1 83 ? 11.091 -0.702 5.412 1.00 98.00 83 HIS A N 1
ATOM 663 C CA . HIS A 1 83 ? 11.686 0.157 4.383 1.00 98.00 83 HIS A CA 1
ATOM 664 C C . HIS A 1 83 ? 12.514 1.303 4.975 1.00 98.00 83 HIS A C 1
ATOM 666 O O . HIS A 1 83 ? 13.628 1.558 4.533 1.00 98.00 83 HIS A O 1
ATOM 672 N N . ARG A 1 84 ? 12.051 1.936 6.060 1.00 97.94 84 ARG A N 1
ATOM 673 C CA . ARG A 1 84 ? 12.857 2.939 6.784 1.00 97.94 84 ARG A CA 1
ATOM 674 C C . ARG A 1 84 ? 14.183 2.375 7.304 1.00 97.94 84 ARG A C 1
ATOM 676 O O . ARG A 1 84 ? 15.153 3.118 7.401 1.00 97.94 84 ARG A O 1
ATOM 683 N N . GLU A 1 85 ? 14.212 1.098 7.676 1.00 98.44 85 GLU A N 1
ATOM 684 C CA . GLU A 1 85 ? 15.406 0.434 8.209 1.00 98.44 85 GLU A CA 1
ATOM 685 C C . GLU A 1 85 ? 16.359 -0.083 7.122 1.00 98.44 85 GLU A C 1
ATOM 687 O O . GLU A 1 85 ? 17.568 -0.114 7.350 1.00 98.44 85 GLU A O 1
ATOM 692 N N . ASN A 1 86 ? 15.837 -0.515 5.968 1.00 97.69 86 ASN A N 1
ATOM 693 C CA . ASN A 1 86 ? 16.607 -1.282 4.980 1.00 97.69 86 ASN A CA 1
ATOM 694 C C . ASN A 1 86 ? 16.788 -0.572 3.630 1.00 97.69 86 ASN A C 1
ATOM 696 O O . ASN A 1 86 ? 17.700 -0.927 2.884 1.00 97.69 86 ASN A O 1
ATOM 700 N N . ASP A 1 87 ? 15.955 0.416 3.311 1.00 96.00 87 ASP A N 1
ATOM 701 C CA . ASP A 1 87 ? 16.061 1.233 2.104 1.00 96.00 87 ASP A CA 1
ATOM 702 C C . ASP A 1 87 ? 15.554 2.673 2.343 1.00 96.00 87 ASP A C 1
ATOM 704 O O . ASP A 1 87 ? 16.199 3.449 3.045 1.00 96.00 87 ASP A O 1
ATOM 708 N N . GLU A 1 88 ? 14.433 3.055 1.737 1.00 96.88 88 GLU A N 1
ATOM 709 C CA . GLU A 1 88 ? 13.767 4.336 1.873 1.00 96.88 88 GLU A CA 1
ATOM 710 C C . GLU A 1 88 ? 12.246 4.127 1.834 1.00 96.88 88 GLU A C 1
ATOM 712 O O . GLU A 1 88 ? 11.707 3.511 0.915 1.00 96.88 88 GLU A O 1
ATOM 717 N N . TRP A 1 89 ? 11.538 4.704 2.804 1.00 98.06 89 TRP A N 1
ATOM 718 C CA . TRP A 1 89 ? 10.081 4.833 2.788 1.00 98.06 89 TRP A CA 1
ATOM 719 C C . TRP A 1 89 ? 9.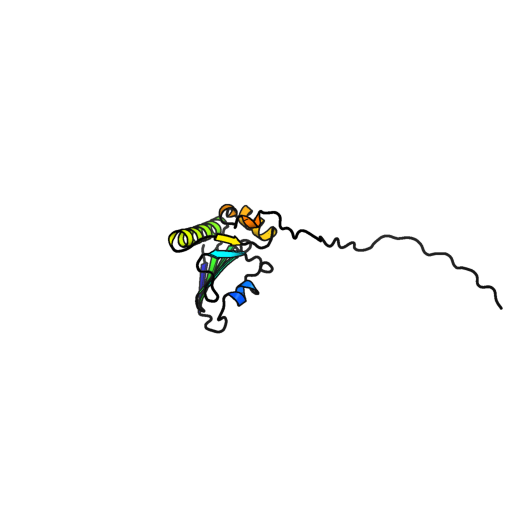702 6.261 2.407 1.00 98.06 89 TRP A C 1
ATOM 721 O O . TRP A 1 89 ? 9.994 7.189 3.167 1.00 98.06 89 TRP A O 1
ATOM 731 N N . LYS A 1 90 ? 9.017 6.441 1.277 1.00 97.44 90 LYS A N 1
ATOM 732 C CA . LYS A 1 90 ? 8.585 7.771 0.819 1.00 97.44 90 LYS A CA 1
ATOM 733 C C . LYS A 1 90 ? 7.146 8.071 1.225 1.00 97.44 90 LYS A C 1
ATOM 735 O O . LYS A 1 90 ? 6.824 9.208 1.555 1.00 97.44 90 LYS A O 1
ATOM 740 N N . GLY A 1 91 ? 6.293 7.050 1.271 1.00 98.12 91 GLY A N 1
ATOM 741 C CA . GLY A 1 91 ? 4.901 7.170 1.696 1.00 98.12 91 GLY A CA 1
ATOM 742 C C . GLY A 1 91 ? 3.941 6.432 0.776 1.00 98.12 91 GLY A C 1
ATOM 743 O O . GLY A 1 91 ? 4.332 5.841 -0.225 1.00 98.12 91 GLY A O 1
ATOM 744 N N . ILE A 1 92 ? 2.660 6.472 1.126 1.00 98.38 92 ILE A N 1
ATOM 745 C CA . ILE A 1 92 ? 1.584 5.919 0.305 1.00 98.38 92 ILE A CA 1
ATOM 746 C C . ILE A 1 92 ? 1.092 7.008 -0.650 1.00 98.38 92 ILE A C 1
ATOM 748 O O . ILE A 1 92 ? 0.504 7.994 -0.200 1.00 98.38 92 ILE A O 1
ATOM 752 N N . ASP A 1 93 ? 1.322 6.828 -1.949 1.00 96.19 93 ASP A N 1
ATOM 753 C CA . ASP A 1 93 ? 0.807 7.706 -2.997 1.00 96.19 93 ASP A CA 1
ATOM 754 C C . ASP A 1 93 ? -0.598 7.260 -3.412 1.00 96.19 93 ASP A C 1
ATOM 756 O O . ASP A 1 93 ? -0.821 6.174 -3.951 1.00 96.19 93 ASP A O 1
ATOM 760 N N . THR A 1 94 ? -1.572 8.102 -3.080 1.00 94.38 94 THR A N 1
ATOM 761 C CA . THR A 1 94 ? -2.995 7.749 -3.118 1.00 94.38 94 THR A CA 1
ATOM 762 C C . THR A 1 94 ? -3.679 8.110 -4.426 1.00 94.38 94 THR A C 1
ATOM 764 O O . THR A 1 94 ? -4.762 7.587 -4.683 1.00 94.38 94 THR A O 1
ATOM 767 N N . TRP A 1 95 ? -3.095 9.015 -5.223 1.00 87.81 95 TRP A N 1
ATOM 768 C CA . TRP A 1 95 ? -3.609 9.522 -6.511 1.00 87.81 95 TRP A CA 1
ATOM 769 C C . TRP A 1 95 ? -5.070 10.022 -6.544 1.00 87.81 95 TRP A C 1
ATOM 771 O O . TRP A 1 95 ? -5.568 10.419 -7.595 1.00 87.81 95 TRP A O 1
ATOM 781 N N . SER A 1 96 ? -5.786 9.996 -5.421 1.00 91.38 96 SER A N 1
ATOM 782 C CA . SER A 1 96 ? -7.212 10.278 -5.312 1.00 91.38 96 SER A CA 1
ATOM 783 C C . SER A 1 96 ? -7.551 10.725 -3.897 1.00 91.38 96 SER A C 1
ATOM 785 O O . SER A 1 96 ? -7.197 10.071 -2.911 1.00 91.38 96 SER A O 1
ATOM 787 N N . VAL A 1 97 ? -8.326 11.808 -3.806 1.00 93.38 97 VAL A N 1
ATOM 788 C CA . VAL A 1 97 ? -8.862 12.343 -2.547 1.00 93.38 97 VAL A CA 1
ATOM 789 C C . VAL A 1 97 ? -9.620 11.271 -1.761 1.00 93.38 97 VAL A C 1
ATOM 791 O O . VAL A 1 97 ? -9.410 11.131 -0.558 1.00 93.38 97 VAL A O 1
ATOM 794 N N . ARG A 1 98 ? -10.435 10.455 -2.439 1.00 95.19 98 ARG A N 1
ATOM 795 C CA . ARG A 1 98 ? -11.230 9.399 -1.796 1.00 95.19 98 ARG A CA 1
ATOM 796 C C . ARG A 1 98 ? -10.347 8.324 -1.153 1.00 95.19 98 ARG A C 1
ATOM 798 O O . ARG A 1 98 ? -10.638 7.872 -0.046 1.00 95.19 98 ARG A O 1
ATOM 805 N N . ILE A 1 99 ? -9.272 7.914 -1.826 1.00 97.00 99 ILE A N 1
ATOM 806 C CA . ILE A 1 99 ? -8.342 6.902 -1.303 1.00 97.00 99 ILE A CA 1
ATOM 807 C C . ILE A 1 99 ? -7.584 7.471 -0.094 1.00 97.00 99 ILE A C 1
ATOM 809 O O . ILE A 1 99 ? -7.538 6.83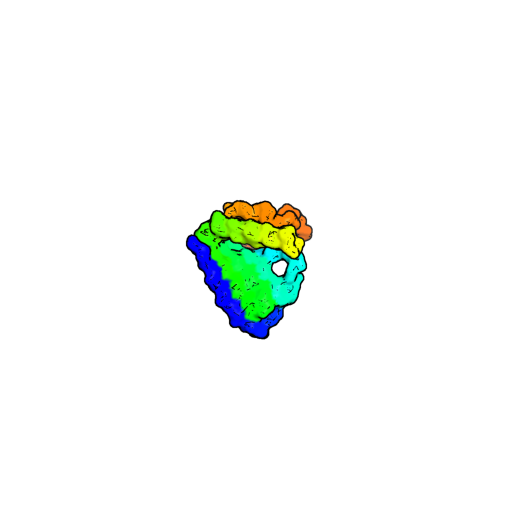6 0.961 1.00 97.00 99 ILE A O 1
ATOM 813 N N . ARG A 1 100 ? -7.084 8.709 -0.201 1.00 96.88 100 ARG A N 1
ATOM 814 C CA . ARG A 1 100 ? -6.451 9.456 0.901 1.00 96.88 100 ARG A CA 1
ATOM 815 C C . ARG A 1 100 ? -7.335 9.556 2.141 1.00 96.88 100 ARG A C 1
ATOM 817 O O . ARG A 1 100 ? -6.881 9.298 3.259 1.00 96.88 100 ARG A O 1
ATOM 824 N N . GLU A 1 101 ? -8.594 9.940 1.960 1.00 97.12 101 GLU A N 1
ATOM 825 C CA . GLU A 1 101 ? -9.557 10.060 3.056 1.00 97.12 101 GLU A CA 1
ATOM 826 C C . GLU A 1 101 ? -9.824 8.711 3.716 1.00 97.12 101 GLU A C 1
ATOM 828 O O . GLU A 1 101 ? -9.894 8.630 4.942 1.00 97.12 101 GLU A O 1
ATOM 833 N N . ARG A 1 102 ? -9.883 7.630 2.933 1.00 98.19 102 ARG A N 1
ATOM 834 C CA . ARG A 1 102 ? -10.080 6.287 3.477 1.00 98.19 102 ARG A CA 1
ATOM 835 C C . ARG A 1 102 ? -8.885 5.795 4.300 1.00 98.19 102 ARG A C 1
ATOM 837 O O . ARG A 1 102 ? -9.118 5.227 5.368 1.00 98.19 102 ARG A O 1
ATOM 844 N N . PHE A 1 103 ? -7.643 6.052 3.872 1.00 98.38 103 PHE A N 1
ATOM 845 C CA . PHE A 1 103 ? -6.448 5.795 4.697 1.00 98.38 103 PHE A CA 1
ATOM 846 C C . PHE A 1 103 ? -6.465 6.617 5.986 1.00 98.38 103 PHE A C 1
ATOM 848 O O . PHE A 1 103 ? -6.187 6.091 7.062 1.00 98.38 103 PHE A O 1
ATOM 855 N N . THR A 1 104 ? -6.847 7.892 5.896 1.00 97.62 104 THR A N 1
ATOM 856 C CA . THR A 1 104 ? -6.967 8.767 7.069 1.00 97.62 104 THR A CA 1
ATOM 857 C C . THR A 1 104 ? -7.999 8.221 8.058 1.00 97.62 104 THR A C 1
ATOM 859 O O . THR A 1 104 ? -7.705 8.113 9.245 1.00 97.62 104 THR A O 1
ATOM 862 N N . ALA A 1 105 ? -9.171 7.801 7.573 1.00 98.19 105 ALA A N 1
ATOM 863 C CA . ALA A 1 105 ? -10.226 7.211 8.394 1.00 98.19 105 ALA A CA 1
ATOM 864 C C . ALA A 1 105 ? -9.827 5.861 9.020 1.00 98.19 105 ALA A C 1
ATOM 866 O O . ALA A 1 105 ? -10.260 5.565 10.129 1.00 98.19 105 ALA A O 1
ATOM 867 N N . ALA A 1 106 ? -8.988 5.067 8.343 1.00 97.81 106 ALA A N 1
ATOM 868 C CA . ALA A 1 106 ? -8.429 3.830 8.895 1.00 97.81 106 ALA A CA 1
ATOM 869 C C . ALA A 1 106 ? -7.396 4.071 10.011 1.00 97.81 106 ALA A C 1
ATOM 871 O O . ALA A 1 106 ? -7.100 3.147 10.761 1.00 97.81 106 ALA A O 1
ATOM 872 N N . GLY A 1 107 ? -6.842 5.286 10.122 1.00 98.25 107 GLY A N 1
ATOM 873 C CA . GLY A 1 107 ? -5.761 5.617 11.057 1.00 98.25 107 GLY A CA 1
ATOM 874 C C . GLY A 1 107 ? -4.356 5.612 10.442 1.00 98.25 107 GLY A C 1
ATOM 875 O O . GLY A 1 107 ? -3.382 5.734 11.171 1.00 98.25 107 GLY A O 1
ATOM 876 N N . ALA A 1 108 ? -4.231 5.526 9.115 1.00 98.12 108 ALA A N 1
ATOM 877 C CA . ALA A 1 108 ? -2.952 5.487 8.393 1.00 98.12 108 ALA A CA 1
ATOM 878 C C . ALA A 1 108 ? -2.513 6.851 7.828 1.00 98.12 108 ALA A C 1
ATOM 880 O O . ALA A 1 108 ? -1.698 6.905 6.908 1.00 98.12 108 ALA A O 1
ATOM 881 N N . ARG A 1 109 ? -3.062 7.967 8.329 1.00 97.50 109 ARG A N 1
ATOM 882 C CA . ARG A 1 109 ? -2.773 9.315 7.801 1.00 97.50 109 ARG A CA 1
ATOM 883 C C . ARG A 1 109 ? -1.270 9.594 7.713 1.00 97.50 109 ARG A C 1
ATOM 885 O O . ARG A 1 109 ? -0.813 10.136 6.715 1.00 97.50 109 ARG A O 1
ATOM 892 N N . ASP A 1 110 ? -0.522 9.208 8.740 1.00 97.75 110 ASP A N 1
ATOM 893 C CA . ASP A 1 110 ? 0.906 9.519 8.863 1.00 97.75 110 ASP A CA 1
ATOM 894 C C . ASP A 1 110 ? 1.794 8.671 7.935 1.00 97.75 110 ASP A C 1
ATOM 896 O O . ASP A 1 110 ? 2.992 8.922 7.814 1.00 97.75 110 ASP A O 1
ATOM 900 N N . LEU A 1 111 ? 1.208 7.683 7.252 1.00 98.19 111 LEU A N 1
ATOM 901 C CA . LEU A 1 111 ? 1.873 6.887 6.224 1.00 98.19 111 LEU A CA 1
ATOM 902 C C . LEU A 1 111 ? 1.613 7.414 4.807 1.00 98.19 111 LEU A C 1
ATOM 904 O O . LEU A 1 111 ? 2.331 7.029 3.887 1.00 98.19 111 LEU A O 1
ATOM 908 N N . VAL A 1 112 ? 0.615 8.283 4.614 1.00 98.25 112 VAL A N 1
ATOM 909 C CA . VAL A 1 112 ? 0.293 8.874 3.307 1.00 98.25 112 VAL A CA 1
ATOM 910 C C . VAL A 1 112 ? 1.362 9.889 2.910 1.00 98.25 112 VAL A C 1
ATOM 912 O O . VAL A 1 112 ? 1.796 10.698 3.730 1.00 98.25 112 VAL A O 1
ATOM 915 N N . HIS A 1 113 ? 1.777 9.855 1.641 1.00 96.81 113 HIS A N 1
ATOM 916 C CA . HIS A 1 113 ? 2.788 10.770 1.125 1.00 96.81 113 HIS A CA 1
ATOM 917 C C . HIS A 1 113 ? 2.325 12.238 1.284 1.00 96.81 113 HIS A C 1
ATOM 919 O O . HIS A 1 113 ? 1.183 12.556 0.931 1.00 96.81 113 HIS A O 1
ATOM 925 N N . PRO A 1 114 ? 3.169 13.163 1.792 1.00 93.38 114 PRO A N 1
ATOM 926 C CA . PRO A 1 114 ? 2.760 14.542 2.079 1.00 93.38 114 PRO A CA 1
ATOM 927 C C . PRO A 1 114 ? 2.162 15.294 0.883 1.00 93.38 114 PRO A C 1
ATOM 929 O O . PRO A 1 114 ? 1.192 16.032 1.056 1.00 93.38 114 PRO A O 1
ATOM 932 N N . SER A 1 115 ? 2.678 15.057 -0.329 1.00 92.25 115 SER A N 1
ATOM 933 C CA . SER A 1 115 ? 2.165 15.690 -1.555 1.00 92.25 115 SER A CA 1
ATOM 934 C C . SER A 1 115 ? 0.697 15.362 -1.844 1.00 92.25 115 SER A C 1
ATOM 936 O O . SER A 1 115 ? 0.017 16.152 -2.487 1.00 92.25 115 SER A O 1
ATOM 938 N N . CYS A 1 116 ? 0.150 14.257 -1.320 1.00 91.69 116 CYS A N 1
ATOM 939 C CA . CYS A 1 116 ? -1.272 13.937 -1.479 1.00 91.69 116 CYS A CA 1
ATOM 940 C C . CYS A 1 116 ? -2.200 14.919 -0.732 1.00 91.69 116 CYS A C 1
ATOM 942 O O . CYS A 1 116 ? -3.425 14.855 -0.889 1.00 91.69 116 CYS A O 1
ATOM 944 N N . PHE A 1 117 ? -1.653 15.795 0.116 1.00 87.94 117 PHE A N 1
ATOM 945 C CA . PHE A 1 117 ? -2.388 16.846 0.826 1.00 87.94 117 PHE A CA 1
ATOM 946 C C . PHE A 1 117 ? -2.138 18.245 0.262 1.00 87.94 117 PHE A C 1
ATOM 948 O O . PHE A 1 117 ? -2.797 19.192 0.693 1.00 87.94 117 PHE A O 1
ATOM 955 N N . GLU A 1 118 ? -1.209 18.386 -0.679 1.00 83.38 118 GLU A N 1
ATOM 956 C CA . GLU A 1 118 ? -0.983 19.652 -1.360 1.00 83.38 118 GLU A CA 1
ATOM 957 C C . GLU A 1 118 ? -2.109 19.886 -2.382 1.00 83.38 118 GLU A C 1
ATOM 959 O O . GLU A 1 118 ? -2.632 18.929 -2.964 1.00 83.38 118 GLU A O 1
ATOM 964 N N . PRO A 1 119 ? -2.555 21.138 -2.576 1.00 68.75 119 PRO A N 1
ATOM 965 C CA . PRO A 1 119 ? -3.511 21.446 -3.627 1.00 68.75 119 PRO A CA 1
ATOM 966 C C . PRO A 1 119 ? -2.886 21.092 -4.981 1.00 68.75 119 PRO A C 1
ATOM 968 O O . PRO A 1 119 ? -1.855 21.644 -5.355 1.00 68.75 119 PRO A O 1
ATOM 971 N N . ASN A 1 120 ? -3.503 20.163 -5.713 1.00 57.72 120 ASN A N 1
ATOM 972 C CA . ASN A 1 120 ? -3.097 19.877 -7.084 1.00 57.72 120 ASN A CA 1
ATOM 973 C C . ASN A 1 120 ? -3.400 21.106 -7.948 1.00 57.72 120 ASN A C 1
ATOM 975 O O . ASN A 1 120 ? -4.545 21.553 -7.998 1.00 57.72 120 ASN A O 1
ATOM 979 N N . ASP A 1 121 ? -2.432 21.566 -8.744 1.00 48.66 121 ASP A N 1
ATOM 980 C CA . ASP A 1 121 ? -2.621 22.598 -9.785 1.00 48.66 121 ASP A CA 1
ATOM 981 C C . ASP A 1 121 ? -3.652 22.195 -10.876 1.00 48.66 121 ASP A C 1
ATOM 983 O O . ASP A 1 121 ? -3.847 22.899 -11.866 1.00 48.66 121 ASP A O 1
ATOM 987 N N . THR A 1 122 ? -4.303 21.035 -10.735 1.00 47.38 122 THR A N 1
ATOM 988 C CA . THR A 1 122 ? -5.189 20.391 -11.715 1.00 47.38 122 THR A CA 1
ATOM 989 C C . THR A 1 122 ? -6.628 20.179 -11.233 1.00 47.38 122 THR A C 1
ATOM 991 O O . THR A 1 122 ? -7.376 19.449 -11.882 1.00 47.38 122 THR A O 1
ATOM 994 N N . GLU A 1 123 ? -7.076 20.830 -10.155 1.00 45.28 123 GLU A N 1
ATOM 995 C CA . GLU A 1 123 ? -8.519 20.934 -9.877 1.00 45.28 123 GLU A CA 1
ATOM 996 C C . GLU A 1 123 ? -9.171 21.965 -10.811 1.00 45.28 123 GLU A C 1
ATOM 998 O O . GLU A 1 123 ? -9.470 23.104 -10.460 1.00 45.28 123 GLU A O 1
ATOM 1003 N N . GLY A 1 124 ? -9.374 21.541 -12.058 1.00 42.66 124 GLY A N 1
ATOM 1004 C CA . GLY A 1 124 ? -10.149 22.245 -13.064 1.00 42.66 124 GLY A CA 1
ATOM 1005 C C . GLY A 1 124 ? -11.079 21.278 -13.784 1.00 42.66 124 GLY A C 1
ATOM 1006 O O . GLY A 1 124 ? -10.631 20.458 -14.582 1.00 42.66 124 GLY A O 1
ATOM 1007 N N . THR A 1 125 ? -12.382 21.480 -13.580 1.00 36.75 125 THR A N 1
ATOM 1008 C CA . THR A 1 125 ? -13.538 20.879 -14.274 1.00 36.75 125 THR A CA 1
ATOM 1009 C C . THR A 1 125 ? -14.237 19.745 -13.522 1.00 36.75 125 THR A C 1
ATOM 1011 O O . THR A 1 125 ? -14.235 18.585 -13.933 1.00 36.75 125 THR A O 1
ATOM 1014 N N . GLU A 1 126 ? -14.994 20.121 -12.492 1.00 39.84 126 GLU A N 1
ATOM 1015 C CA . GLU A 1 126 ? -16.291 19.484 -12.266 1.00 39.84 126 GLU A CA 1
ATOM 1016 C C . GLU A 1 126 ? -17.133 19.653 -13.545 1.00 39.84 126 GLU A C 1
ATOM 1018 O O . GLU A 1 126 ? -17.536 20.759 -13.911 1.00 39.84 126 GLU A O 1
ATOM 1023 N N . ARG A 1 127 ? -17.398 18.559 -14.269 1.00 40.44 127 ARG A N 1
ATOM 1024 C CA . ARG A 1 127 ? -18.518 18.531 -15.215 1.00 40.44 127 ARG A CA 1
ATOM 1025 C C . ARG A 1 127 ? -19.796 18.508 -14.386 1.00 40.44 127 ARG A C 1
ATOM 1027 O O . ARG A 1 127 ? -20.261 17.438 -14.000 1.00 40.44 127 ARG A O 1
ATOM 1034 N N . ALA A 1 128 ? -20.376 19.679 -14.149 1.00 38.53 128 ALA A N 1
ATOM 1035 C CA . ALA A 1 128 ? -21.789 19.774 -13.828 1.00 38.53 128 ALA A CA 1
ATOM 1036 C C . ALA A 1 128 ? -22.576 19.179 -15.007 1.00 38.53 128 ALA A C 1
ATOM 1038 O O . ALA A 1 128 ? -22.663 19.761 -16.088 1.00 38.53 128 ALA A O 1
ATOM 1039 N N . SER A 1 129 ? -23.095 17.967 -14.829 1.00 40.16 129 SER A N 1
ATOM 1040 C CA . SER A 1 129 ? -24.116 17.416 -15.707 1.00 40.16 129 SER A CA 1
ATOM 1041 C C . SER A 1 129 ? -25.435 18.119 -15.392 1.00 40.16 129 SER A C 1
ATOM 1043 O O . SER A 1 129 ? -26.203 17.657 -14.550 1.00 40.16 129 SER A O 1
ATOM 1045 N N . GLU A 1 130 ? -25.699 19.247 -16.048 1.00 38.47 130 GLU A N 1
ATOM 1046 C CA . GLU A 1 130 ? -27.057 19.780 -16.143 1.00 38.47 130 GLU A CA 1
ATOM 1047 C C . GLU A 1 130 ? -27.853 18.888 -17.100 1.00 38.47 130 GLU A C 1
ATOM 1049 O O . GLU A 1 130 ? -27.841 19.050 -18.320 1.00 38.47 130 GLU A O 1
ATOM 1054 N N . THR A 1 131 ? -28.541 17.896 -16.539 1.00 43.59 131 THR A N 1
ATOM 1055 C CA . THR A 1 131 ? -29.699 17.301 -17.201 1.00 43.59 131 THR A CA 1
ATOM 1056 C C . THR A 1 131 ? -30.858 18.285 -17.121 1.00 43.59 131 THR A C 1
ATOM 1058 O O . THR A 1 131 ? -31.516 18.415 -16.093 1.00 43.59 131 THR A O 1
ATOM 1061 N N . ASP A 1 132 ? -31.036 18.991 -18.230 1.00 40.66 132 ASP A N 1
ATOM 1062 C CA . ASP A 1 132 ? -32.295 19.370 -18.867 1.00 40.66 132 ASP A CA 1
ATOM 1063 C C . ASP A 1 132 ? -33.587 18.952 -18.135 1.00 40.66 132 ASP A C 1
ATOM 1065 O O . ASP A 1 132 ? -33.973 17.780 -18.114 1.00 40.66 132 ASP A O 1
ATOM 1069 N N . SER A 1 133 ? -34.290 19.938 -17.577 1.00 41.06 133 SER A N 1
ATOM 1070 C CA . SER A 1 133 ? -35.755 20.004 -17.575 1.00 41.06 133 SER A CA 1
ATOM 1071 C C . SER A 1 133 ? -36.206 21.309 -16.932 1.00 41.06 133 SER A C 1
ATOM 1073 O O . SER A 1 133 ? -36.038 21.499 -15.731 1.00 41.06 133 SER A O 1
ATOM 1075 N N . LEU A 1 134 ? -36.822 22.190 -17.725 1.00 37.88 134 LEU A N 1
ATOM 1076 C CA . LEU A 1 134 ? -38.222 22.611 -17.559 1.00 37.88 134 LEU A CA 1
ATOM 1077 C C . LEU A 1 134 ? -38.545 23.794 -18.499 1.00 37.88 134 LEU A C 1
ATOM 1079 O O . LEU A 1 134 ? -38.215 24.943 -18.235 1.00 37.88 134 LEU A O 1
ATOM 1083 N N . LEU A 1 135 ? -39.262 23.454 -19.575 1.00 46.25 135 LEU A N 1
ATOM 1084 C CA . LEU A 1 135 ? -40.415 24.168 -20.146 1.00 46.25 135 LEU A CA 1
ATOM 1085 C C . LEU A 1 135 ? -40.286 25.679 -20.429 1.00 46.25 135 LEU A C 1
ATOM 1087 O O . LEU A 1 135 ? -40.504 26.516 -19.557 1.00 46.25 135 LEU A O 1
ATOM 1091 N N . SER A 1 136 ? -40.187 26.025 -21.717 1.00 43.00 136 SER A N 1
ATOM 1092 C CA . SER A 1 136 ? -40.816 27.245 -22.238 1.00 43.00 136 SER A CA 1
ATOM 1093 C C . SER A 1 136 ? -41.543 26.962 -23.560 1.00 43.00 136 SER A C 1
ATOM 1095 O O . SER A 1 136 ? -41.113 26.139 -24.364 1.00 43.00 136 SER A O 1
ATOM 1097 N N . ALA A 1 137 ? -42.714 27.581 -23.691 1.00 49.94 137 ALA A N 1
ATOM 1098 C CA . ALA A 1 137 ? -43.844 27.264 -24.567 1.00 49.94 137 ALA A CA 1
ATOM 1099 C C . ALA A 1 137 ? -43.568 27.342 -26.092 1.00 49.94 137 ALA A C 1
ATOM 1101 O O . ALA A 1 137 ? -42.624 28.008 -26.516 1.00 49.94 137 ALA A O 1
ATOM 1102 N N . PRO A 1 138 ? -44.411 26.715 -26.944 1.00 53.72 138 PRO A N 1
ATOM 1103 C CA . PRO A 1 138 ? -44.240 26.764 -28.397 1.00 53.72 138 PRO A CA 1
ATOM 1104 C C . PRO A 1 138 ? -44.607 28.142 -28.985 1.00 53.72 138 PRO A 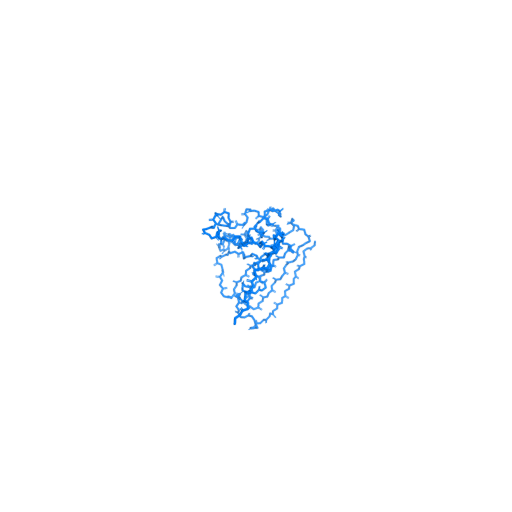C 1
ATOM 1106 O O . PRO A 1 138 ? -45.569 28.762 -28.525 1.00 53.72 138 PRO A O 1
ATOM 1109 N N . PRO A 1 139 ? -43.919 28.615 -30.043 1.00 54.03 139 PRO A N 1
ATOM 1110 C CA . PRO A 1 139 ? -44.332 29.814 -30.762 1.00 54.03 139 PRO A CA 1
ATOM 1111 C C . PRO A 1 139 ? -45.513 29.547 -31.719 1.00 54.03 139 PRO A C 1
ATOM 1113 O O . PRO A 1 139 ? -45.534 28.582 -32.482 1.00 54.03 139 PRO A O 1
ATOM 1116 N N . THR A 1 140 ? -46.493 30.448 -31.665 1.00 60.84 140 THR A N 1
ATOM 1117 C CA . THR A 1 140 ? -47.707 30.569 -32.496 1.00 60.84 140 THR A CA 1
ATOM 1118 C C . THR A 1 140 ? -47.384 30.713 -34.001 1.00 60.84 140 THR A C 1
ATOM 1120 O O . THR A 1 140 ? -46.379 31.343 -34.336 1.00 60.84 140 THR A O 1
ATOM 1123 N N . PRO A 1 141 ? -48.209 30.187 -34.935 1.00 52.22 141 PRO A N 1
ATOM 1124 C CA . PRO A 1 141 ? -47.856 30.117 -36.357 1.00 52.22 141 PRO A CA 1
ATOM 1125 C C . PRO A 1 141 ? -47.975 31.463 -37.086 1.00 52.22 141 PRO A C 1
ATOM 1127 O O . PRO A 1 141 ? -48.961 32.186 -36.934 1.00 52.22 141 PRO A O 1
ATOM 1130 N N . ALA A 1 142 ? -46.995 31.760 -37.945 1.00 57.03 142 ALA A N 1
ATOM 1131 C CA . ALA A 1 142 ? -47.044 32.880 -38.878 1.00 57.03 142 ALA A CA 1
ATOM 1132 C C . ALA A 1 142 ? -47.760 32.489 -40.184 1.00 57.03 142 ALA A C 1
ATOM 1134 O O . ALA A 1 142 ? -47.517 31.443 -40.783 1.00 57.03 142 ALA A O 1
ATOM 1135 N N . HIS A 1 143 ? -48.662 33.376 -40.586 1.00 50.78 143 HIS A N 1
ATOM 1136 C CA . HIS A 1 143 ? -49.547 33.339 -41.743 1.00 50.78 143 HIS A CA 1
ATOM 1137 C C . HIS A 1 143 ? -48.758 33.450 -43.063 1.00 50.78 143 HIS A C 1
ATOM 1139 O O . HIS A 1 143 ? -47.966 34.377 -43.226 1.00 50.78 143 HIS A O 1
ATOM 1145 N N . VAL A 1 144 ? -48.990 32.541 -44.015 1.00 58.72 144 VA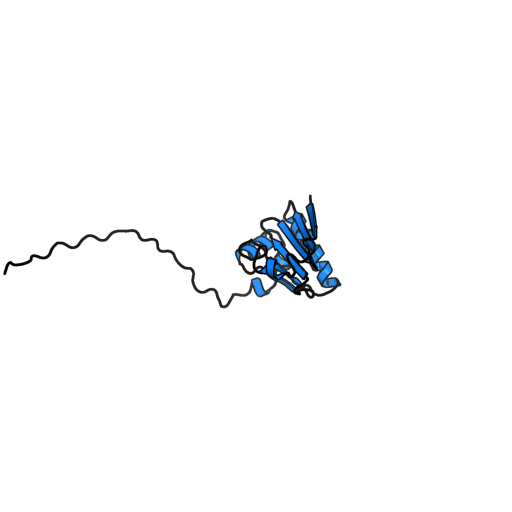L A N 1
ATOM 1146 C CA . VAL A 1 144 ? -48.456 32.624 -45.388 1.00 58.72 144 VAL A CA 1
ATOM 1147 C C . VAL A 1 144 ? -49.552 33.184 -46.302 1.00 58.72 144 VAL A C 1
ATOM 1149 O O . VAL A 1 144 ? -50.621 32.573 -46.371 1.00 58.72 144 VAL A O 1
ATOM 1152 N N . PRO A 1 145 ? -49.347 34.310 -47.011 1.00 54.28 145 PRO A N 1
ATOM 1153 C CA . PRO A 1 145 ? -50.268 34.738 -48.055 1.00 54.28 145 PRO A CA 1
ATOM 1154 C C . PRO A 1 145 ? -50.015 33.955 -49.352 1.00 54.28 145 PRO A C 1
ATOM 1156 O O . PRO A 1 145 ? -48.873 33.709 -49.733 1.00 54.28 145 PRO A O 1
ATOM 1159 N N . ALA A 1 146 ? -51.102 33.565 -50.017 1.00 51.16 146 ALA A N 1
ATOM 1160 C CA . ALA A 1 146 ? -51.084 32.873 -51.300 1.00 51.16 146 ALA A CA 1
ATOM 1161 C C . ALA A 1 146 ? -50.638 33.805 -52.441 1.00 51.16 146 ALA A C 1
ATOM 1163 O O . ALA A 1 146 ? -51.129 34.931 -52.551 1.00 51.16 146 ALA A O 1
ATOM 1164 N N . GLY A 1 147 ? -49.752 33.295 -53.296 1.00 49.62 147 GLY A N 1
ATOM 1165 C CA . GLY A 1 147 ? -49.322 33.886 -54.562 1.00 49.62 147 GLY A CA 1
ATOM 1166 C C . GLY A 1 147 ? -48.642 32.831 -55.414 1.00 49.62 147 GLY A C 1
ATOM 1167 O O . GLY A 1 147 ? -47.658 32.251 -54.908 1.00 49.62 147 GLY A O 1
#

Sequence (147 aa):
MIKTTREFIGHKVDNRYAYDFGLCSSQGDWAQMDTGQDASWFGQWANPFERQILCYAEGARTLLECDTDAEFVSELDRIAAFHRENDEWKGIDTWSVRIRERFTAAGARDLVHPSCFEPNDTEGTERASETDSLLSAPPTPAHVPAG